Protein AF-A0A496YMZ9-F1 (afdb_monomer_lite)

Foldseek 3Di:
DDDQCLPPDDNDPVCQLVQFKDKDKDKDKDPDFDPPDFQQDFDAGPSRHGPDHRPRGRIDIDMDMDMGTPVVSNVPD

pLDDT: mean 88.94, std 11.12, range [52.41, 98.5]

Sequence (77 aa):
PNVLNPNRTNVPGASIGNIRAVQITIVARSDQPIRGYTDTNNYQNQQGVTILAAPNDSFRRSIMTTTVKCRNLGLGS

Secondary structure (DSSP, 8-state):
---S-TTSSPPPGGGGGG--EEEEEEEEEEEEEPTT--B-PPEE-TTS-EEE----BSEEEEEEEEEEE-GGGGS--

Structure (mmCIF, N/CA/C/O backbone):
data_AF-A0A496YMZ9-F1
#
_entry.id   AF-A0A496YMZ9-F1
#
loop_
_atom_site.group_PDB
_atom_site.id
_atom_site.type_symbol
_atom_site.label_atom_id
_atom_site.label_alt_id
_atom_site.label_comp_id
_atom_site.label_asym_id
_atom_site.label_entity_id
_atom_site.label_seq_id
_atom_site.pdb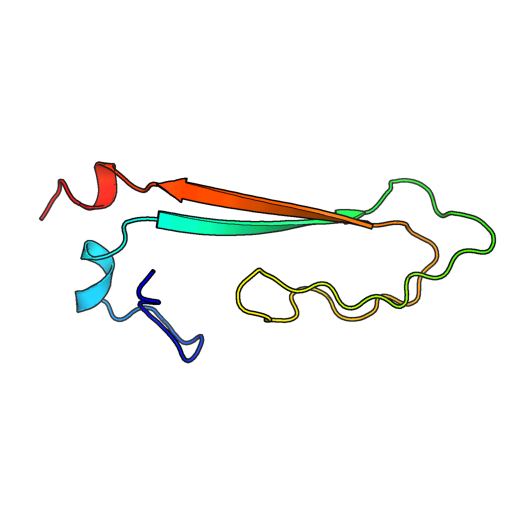x_PDB_ins_code
_atom_site.Cartn_x
_atom_site.Cartn_y
_atom_site.Cartn_z
_atom_site.occupancy
_atom_site.B_iso_or_equiv
_atom_site.auth_seq_id
_atom_site.auth_comp_id
_atom_site.auth_asym_id
_atom_site.auth_atom_id
_atom_site.pdbx_PDB_model_num
ATOM 1 N N . PRO A 1 1 ? -5.637 6.762 14.452 1.00 61.16 1 PRO A N 1
ATOM 2 C CA . PRO A 1 1 ? -6.443 5.575 14.834 1.00 61.16 1 PRO A CA 1
ATOM 3 C C . PRO A 1 1 ? -5.537 4.604 15.590 1.00 61.16 1 PRO A C 1
ATOM 5 O O . PRO A 1 1 ? -4.401 4.436 15.159 1.00 61.16 1 PRO A O 1
ATOM 8 N N . ASN A 1 2 ? -5.986 4.024 16.707 1.00 71.81 2 ASN A N 1
ATOM 9 C CA . ASN A 1 2 ? -5.163 3.048 17.421 1.00 71.81 2 ASN A CA 1
ATOM 10 C C . ASN A 1 2 ? -5.115 1.741 16.614 1.00 71.81 2 ASN A C 1
ATOM 12 O O . ASN A 1 2 ? -6.163 1.207 16.245 1.00 71.81 2 ASN A O 1
ATOM 16 N N . VAL A 1 3 ? -3.915 1.256 16.299 1.00 76.81 3 VAL A N 1
ATOM 17 C CA . VAL A 1 3 ? -3.736 -0.016 15.595 1.00 76.81 3 VAL A CA 1
ATOM 18 C C . VAL A 1 3 ? -3.759 -1.116 16.651 1.00 76.81 3 VAL A C 1
ATOM 20 O O . VAL A 1 3 ? -2.856 -1.203 17.473 1.00 76.81 3 VAL A O 1
ATOM 23 N N . LEU A 1 4 ? -4.790 -1.964 16.631 1.00 78.06 4 LEU A N 1
ATOM 24 C CA . LEU A 1 4 ? -4.990 -3.029 17.632 1.00 78.06 4 LEU A CA 1
ATOM 25 C C . LEU A 1 4 ? -3.934 -4.148 17.569 1.00 78.06 4 LEU A C 1
ATOM 27 O O . LEU A 1 4 ? -3.908 -5.030 18.420 1.00 78.06 4 LEU A O 1
ATOM 31 N N . ASN A 1 5 ? -3.078 -4.117 16.550 1.00 77.19 5 ASN A N 1
ATOM 32 C CA . ASN A 1 5 ? -1.966 -5.032 16.355 1.00 77.19 5 ASN A CA 1
ATOM 33 C C . ASN A 1 5 ? -0.826 -4.316 15.598 1.00 77.19 5 ASN A C 1
ATOM 35 O O . ASN A 1 5 ? -0.745 -4.387 14.368 1.00 77.19 5 ASN A O 1
ATOM 39 N N . PRO A 1 6 ? 0.042 -3.583 16.308 1.00 75.12 6 PRO A N 1
ATOM 40 C CA . PRO A 1 6 ? 1.112 -2.812 15.678 1.00 75.12 6 PRO A CA 1
ATOM 41 C C . PRO A 1 6 ? 2.217 -3.702 15.085 1.00 75.12 6 PRO A C 1
ATOM 43 O O . PRO A 1 6 ? 2.898 -3.293 14.149 1.00 75.12 6 PRO A O 1
ATOM 46 N N . ASN A 1 7 ? 2.356 -4.937 15.578 1.00 79.00 7 ASN A N 1
ATOM 47 C CA . ASN A 1 7 ? 3.415 -5.868 15.182 1.00 79.00 7 ASN A CA 1
ATOM 48 C C . ASN A 1 7 ? 2.994 -6.835 14.067 1.00 79.00 7 ASN A C 1
ATOM 50 O O . ASN A 1 7 ? 3.733 -7.766 13.760 1.00 79.00 7 ASN A O 1
ATOM 54 N N . ARG A 1 8 ? 1.825 -6.617 13.445 1.00 74.75 8 ARG A N 1
ATOM 55 C CA . ARG A 1 8 ? 1.311 -7.429 12.325 1.00 74.75 8 ARG A CA 1
ATOM 56 C C . ARG A 1 8 ? 1.120 -8.915 12.677 1.00 74.75 8 ARG A C 1
ATOM 58 O O . ARG A 1 8 ? 1.176 -9.770 11.803 1.00 74.75 8 ARG A O 1
ATOM 65 N N . THR A 1 9 ? 0.874 -9.222 13.949 1.00 81.88 9 THR A N 1
ATOM 66 C CA . THR A 1 9 ? 0.528 -10.562 14.448 1.00 81.88 9 THR A CA 1
ATOM 67 C C . THR A 1 9 ? -0.992 -10.792 14.402 1.00 81.88 9 THR A C 1
ATOM 69 O O . THR A 1 9 ? -1.683 -10.206 13.575 1.00 81.88 9 THR A O 1
ATOM 72 N N . ASN A 1 10 ? -1.562 -11.649 15.244 1.00 84.06 10 ASN A N 1
ATOM 73 C CA . ASN A 1 10 ? -3.017 -11.736 15.368 1.00 84.06 10 ASN A CA 1
ATOM 74 C C . ASN A 1 10 ? -3.526 -10.621 16.286 1.00 84.06 10 ASN A C 1
ATOM 76 O O . ASN A 1 10 ? -2.881 -10.290 17.280 1.00 84.06 10 ASN A O 1
ATOM 80 N N . VAL A 1 11 ? -4.705 -10.066 15.989 1.00 83.81 11 VAL A N 1
ATOM 81 C CA . VAL A 1 11 ? -5.412 -9.224 16.965 1.00 83.81 11 VAL A CA 1
ATOM 82 C C . VAL A 1 11 ? -5.756 -10.112 18.169 1.00 83.81 11 VAL A C 1
ATOM 84 O O . VAL A 1 11 ? -6.404 -11.143 17.972 1.00 83.81 11 VAL A O 1
ATOM 87 N N . PRO A 1 12 ? -5.338 -9.765 19.401 1.00 85.31 12 PRO A N 1
ATOM 88 C CA . PRO A 1 12 ? -5.665 -10.563 20.578 1.00 85.31 12 PRO A CA 1
ATOM 89 C C . PRO A 1 12 ? -7.181 -10.723 20.734 1.00 85.31 12 PRO A C 1
ATOM 91 O O . PRO A 1 12 ? -7.919 -9.761 20.521 1.00 85.31 12 PRO A O 1
ATOM 94 N N . GLY A 1 13 ? -7.651 -11.899 21.163 1.00 83.75 13 GLY A N 1
ATOM 95 C CA . GLY A 1 13 ? -9.087 -12.184 21.315 1.00 83.75 13 GLY A CA 1
ATOM 96 C C . GLY A 1 13 ? -9.829 -11.138 22.157 1.00 83.75 13 GLY A C 1
ATOM 97 O O . GLY A 1 13 ? -10.865 -10.625 21.743 1.00 83.75 13 GLY A O 1
ATOM 98 N N . ALA A 1 14 ? -9.223 -10.716 23.273 1.00 82.25 14 ALA A N 1
ATOM 99 C CA . ALA A 1 14 ? -9.747 -9.662 24.149 1.00 82.25 14 ALA A CA 1
ATOM 100 C C . ALA A 1 14 ? -9.889 -8.281 23.471 1.00 82.25 14 ALA A C 1
ATOM 102 O O . ALA A 1 14 ? -10.574 -7.404 23.984 1.00 82.25 14 ALA A O 1
ATOM 103 N N . SER A 1 15 ? -9.237 -8.063 22.325 1.00 83.94 15 SER A N 1
ATOM 104 C CA . SER A 1 15 ? -9.263 -6.805 21.569 1.00 83.94 15 SER A CA 1
ATOM 105 C C . SER A 1 15 ? -10.176 -6.843 20.341 1.00 83.94 15 SER A C 1
ATOM 107 O O . SER A 1 15 ? -10.361 -5.807 19.706 1.00 83.94 15 SER A O 1
ATOM 109 N N . ILE A 1 16 ? -10.781 -7.989 20.001 1.00 84.25 16 ILE A N 1
ATOM 110 C CA . ILE A 1 16 ? -11.672 -8.112 18.831 1.00 84.25 16 ILE A CA 1
ATOM 111 C C . ILE A 1 16 ? -12.888 -7.178 18.963 1.00 84.25 16 ILE A C 1
ATOM 113 O O . ILE A 1 16 ? -13.234 -6.480 18.011 1.00 84.25 16 ILE A O 1
ATOM 117 N N . GLY A 1 17 ? -13.475 -7.071 20.161 1.00 82.50 17 GLY A N 1
ATOM 118 C CA . GLY A 1 17 ? -14.594 -6.155 20.438 1.00 82.50 17 GLY A CA 1
ATOM 119 C C . GLY A 1 17 ? -14.250 -4.664 20.290 1.00 82.50 17 GLY A C 1
ATOM 120 O O . GLY A 1 17 ? -15.147 -3.826 20.170 1.00 82.50 17 GLY A O 1
ATOM 121 N N . ASN A 1 18 ? -12.957 -4.321 20.232 1.00 85.62 18 ASN A N 1
ATOM 122 C CA . ASN A 1 18 ? -12.475 -2.949 20.058 1.00 85.62 18 ASN A CA 1
ATOM 123 C C . ASN A 1 18 ? -12.344 -2.537 18.584 1.00 85.62 18 ASN A C 1
ATOM 125 O O . ASN A 1 18 ? -11.975 -1.396 18.298 1.00 85.62 18 ASN A O 1
ATOM 129 N N . ILE A 1 19 ? -12.644 -3.420 17.625 1.00 87.06 19 ILE A N 1
ATOM 130 C CA . ILE A 1 19 ? -12.592 -3.078 16.200 1.00 87.06 19 ILE A CA 1
ATOM 131 C C . ILE A 1 19 ? -13.692 -2.049 15.882 1.00 87.06 19 ILE A C 1
ATOM 133 O O . ILE A 1 19 ? -14.880 -2.267 16.128 1.00 87.06 19 ILE A O 1
ATOM 137 N N . ARG A 1 20 ? -13.295 -0.892 15.332 1.00 89.31 20 ARG A N 1
ATOM 138 C CA . ARG A 1 20 ? -14.208 0.209 14.938 1.00 89.31 20 ARG A CA 1
ATOM 139 C C . ARG A 1 20 ? -14.133 0.567 13.459 1.00 89.31 20 ARG A C 1
ATOM 141 O O . ARG A 1 20 ? -15.070 1.150 12.914 1.00 89.31 20 ARG A O 1
ATOM 148 N N . ALA A 1 21 ? -13.044 0.200 12.800 1.00 89.81 21 ALA A N 1
ATOM 149 C CA . ALA A 1 21 ? -12.883 0.338 11.367 1.00 89.81 21 ALA A CA 1
ATOM 150 C C . ALA A 1 21 ? -11.859 -0.671 10.849 1.00 89.81 21 ALA A C 1
ATOM 152 O O . ALA A 1 21 ? -10.968 -1.089 11.590 1.00 89.81 21 ALA A O 1
ATOM 153 N N . VAL A 1 22 ? -11.967 -1.000 9.568 1.00 89.19 22 VAL A N 1
ATOM 154 C CA . VAL A 1 22 ? -10.968 -1.759 8.817 1.00 89.19 22 VAL A CA 1
ATOM 155 C C . VAL A 1 22 ? -10.487 -0.923 7.641 1.00 89.19 22 VAL A C 1
ATOM 157 O O . VAL A 1 22 ? -11.277 -0.240 6.988 1.00 89.19 22 VAL A O 1
ATOM 160 N N . GLN A 1 23 ? -9.185 -0.965 7.381 1.00 92.38 23 GLN A N 1
ATOM 161 C CA . GLN A 1 23 ? -8.600 -0.394 6.177 1.00 92.38 23 GLN A CA 1
ATOM 162 C C . GLN A 1 23 ? -8.384 -1.513 5.166 1.00 92.38 23 GLN A C 1
ATOM 164 O O . GLN A 1 23 ? -7.803 -2.544 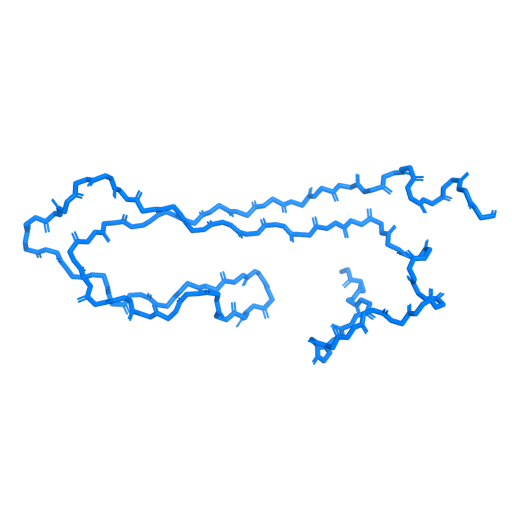5.496 1.00 92.38 23 GLN A O 1
ATOM 169 N N . ILE A 1 24 ? -8.849 -1.297 3.943 1.00 94.50 24 ILE A N 1
ATOM 170 C CA . ILE A 1 24 ? -8.728 -2.239 2.838 1.00 94.50 24 ILE A CA 1
ATOM 171 C C . ILE A 1 24 ? -7.927 -1.543 1.746 1.00 94.50 24 ILE A C 1
ATOM 173 O O . ILE A 1 24 ? -8.340 -0.486 1.270 1.00 94.50 24 ILE A O 1
ATOM 177 N N . THR A 1 25 ? -6.808 -2.138 1.344 1.00 96.50 25 THR A N 1
ATOM 178 C CA . THR A 1 25 ? -6.004 -1.692 0.201 1.00 96.50 25 THR A CA 1
ATOM 179 C C . THR A 1 25 ? -6.002 -2.786 -0.858 1.00 96.50 25 THR A C 1
ATOM 181 O O . THR A 1 25 ? -5.739 -3.945 -0.547 1.00 96.50 25 THR A O 1
ATOM 184 N N . ILE A 1 26 ? -6.288 -2.414 -2.104 1.00 97.12 26 ILE A N 1
ATOM 185 C CA . ILE A 1 26 ? -6.323 -3.316 -3.257 1.00 97.12 26 ILE A CA 1
ATOM 186 C C . ILE A 1 26 ? -5.382 -2.767 -4.326 1.00 97.12 26 ILE A C 1
ATOM 188 O O . ILE A 1 26 ? -5.401 -1.570 -4.618 1.00 97.12 26 ILE A O 1
ATOM 192 N N . VAL A 1 27 ? -4.586 -3.655 -4.922 1.00 97.88 27 VAL A N 1
ATOM 193 C CA . VAL A 1 27 ? -3.796 -3.374 -6.124 1.00 97.88 27 VAL A CA 1
ATOM 194 C C . VAL A 1 27 ? -4.457 -4.098 -7.289 1.00 97.88 27 VAL A C 1
ATOM 196 O O . VAL A 1 27 ? -4.533 -5.324 -7.295 1.00 97.88 27 VAL A O 1
ATOM 199 N N . ALA A 1 28 ? -4.952 -3.342 -8.262 1.00 97.56 28 ALA A N 1
ATOM 200 C CA . ALA A 1 28 ? -5.559 -3.881 -9.472 1.00 97.56 28 ALA A CA 1
ATOM 201 C C . ALA A 1 28 ? -4.576 -3.760 -10.636 1.00 97.56 28 ALA A C 1
ATOM 203 O O . ALA A 1 28 ? -3.971 -2.706 -10.820 1.00 97.56 28 ALA A O 1
ATOM 204 N N . ARG A 1 29 ? -4.429 -4.828 -11.422 1.00 97.88 29 ARG A N 1
ATOM 205 C CA . ARG A 1 29 ? -3.601 -4.876 -12.635 1.00 97.88 29 ARG A CA 1
ATOM 206 C C . ARG A 1 29 ? -4.471 -4.621 -13.865 1.00 97.88 29 ARG A C 1
ATOM 208 O O . ARG A 1 29 ? -5.608 -5.086 -13.899 1.00 97.88 29 ARG A O 1
ATOM 215 N N . SER A 1 30 ? -3.937 -3.930 -14.869 1.00 97.88 30 SER A N 1
ATOM 216 C CA . SER A 1 30 ? -4.548 -3.882 -16.197 1.00 97.88 30 SER A CA 1
ATOM 217 C C . SER A 1 30 ? -4.674 -5.286 -16.795 1.00 97.88 30 SER A C 1
ATOM 219 O O . SER A 1 30 ? -3.942 -6.216 -16.441 1.00 97.88 30 SER A O 1
ATOM 221 N N . ASP A 1 31 ? -5.628 -5.444 -17.702 1.00 97.81 31 ASP A N 1
ATOM 222 C CA . ASP A 1 31 ? -5.816 -6.670 -18.469 1.00 97.81 31 ASP A CA 1
ATOM 223 C C . ASP A 1 31 ? -4.717 -6.834 -19.531 1.00 97.81 31 ASP A C 1
ATOM 225 O O . ASP A 1 31 ? -4.172 -7.925 -19.681 1.00 97.81 31 ASP A O 1
ATOM 229 N N . GLN A 1 32 ? -4.346 -5.740 -20.205 1.00 98.06 32 GLN A N 1
ATOM 230 C CA . GLN A 1 32 ? -3.309 -5.716 -21.234 1.00 98.06 32 GLN A CA 1
ATOM 231 C C . GLN A 1 32 ? -1.974 -5.156 -20.720 1.00 98.06 32 GLN A C 1
ATOM 233 O O . GLN A 1 32 ? -1.964 -4.221 -19.903 1.00 98.06 32 GLN A O 1
ATOM 238 N N . PRO A 1 33 ? -0.839 -5.679 -21.220 1.00 97.56 33 PRO A N 1
ATOM 239 C CA . PRO A 1 33 ? 0.468 -5.081 -21.001 1.00 97.56 33 PRO A CA 1
ATOM 240 C C . PRO A 1 33 ? 0.634 -3.799 -21.827 1.00 97.56 33 PRO A C 1
ATOM 242 O O . PRO A 1 33 ? 0.073 -3.642 -22.910 1.00 97.56 33 PRO A O 1
ATOM 245 N N . ILE A 1 34 ? 1.465 -2.889 -21.334 1.00 97.75 34 ILE A N 1
ATOM 246 C CA . ILE A 1 34 ? 1.819 -1.633 -21.985 1.00 97.75 34 ILE A CA 1
ATOM 247 C C . ILE A 1 34 ? 3.221 -1.767 -22.577 1.00 97.75 34 ILE A C 1
ATOM 249 O O . ILE A 1 34 ? 4.200 -2.038 -21.881 1.00 97.75 34 ILE A O 1
ATOM 253 N N . ARG A 1 35 ? 3.338 -1.558 -23.890 1.00 97.19 35 ARG A N 1
ATOM 254 C CA . ARG A 1 35 ? 4.628 -1.614 -24.586 1.00 97.19 35 ARG A CA 1
ATOM 255 C C . ARG A 1 35 ? 5.551 -0.490 -24.105 1.00 97.19 35 ARG A C 1
ATOM 257 O O . ARG A 1 35 ? 5.153 0.668 -24.086 1.00 97.19 35 ARG A O 1
ATOM 264 N N . GLY A 1 36 ? 6.799 -0.836 -23.787 1.00 96.81 36 GLY A N 1
ATOM 265 C CA . GLY A 1 36 ? 7.814 0.127 -23.339 1.00 96.81 36 GLY A CA 1
ATOM 266 C C . GLY A 1 36 ? 7.650 0.591 -21.889 1.00 96.81 36 GLY A C 1
ATOM 267 O O . GLY A 1 36 ? 8.327 1.526 -21.475 1.00 96.81 36 GLY A O 1
ATOM 268 N N . TYR A 1 37 ? 6.765 -0.048 -21.125 1.00 97.06 37 TYR A N 1
ATOM 269 C CA . TYR A 1 37 ? 6.571 0.199 -19.704 1.00 97.06 37 TYR A CA 1
ATOM 270 C C . TYR A 1 37 ? 7.049 -1.010 -18.898 1.00 97.06 37 TYR A C 1
ATOM 272 O O . TYR A 1 37 ? 6.800 -2.150 -19.289 1.00 97.06 37 TYR A O 1
ATOM 280 N N . THR A 1 38 ? 7.693 -0.737 -17.765 1.00 98.12 38 THR A N 1
ATOM 281 C CA . THR A 1 38 ? 8.045 -1.737 -16.756 1.00 98.12 38 THR A CA 1
ATOM 282 C C . THR A 1 38 ? 7.623 -1.202 -15.397 1.00 98.12 38 THR A C 1
ATOM 284 O O . THR A 1 38 ? 8.067 -0.134 -14.976 1.00 98.12 38 THR A O 1
ATOM 287 N N . ASP A 1 39 ? 6.759 -1.937 -14.712 1.00 97.81 39 ASP A N 1
ATOM 288 C CA . ASP A 1 39 ? 6.299 -1.612 -13.375 1.00 97.81 39 ASP A CA 1
ATOM 289 C C . ASP A 1 39 ? 7.338 -2.031 -12.333 1.00 97.81 39 ASP A C 1
ATOM 291 O O . ASP A 1 39 ? 7.400 -3.184 -11.905 1.00 97.81 39 ASP A O 1
ATOM 295 N N . THR A 1 40 ? 8.166 -1.078 -11.921 1.00 98.00 40 THR A N 1
ATOM 296 C CA . THR A 1 40 ? 9.183 -1.262 -10.877 1.00 98.00 40 THR A CA 1
ATOM 297 C C . THR A 1 40 ? 8.709 -0.776 -9.503 1.00 98.00 40 THR A C 1
ATOM 299 O O . THR A 1 40 ? 9.506 -0.670 -8.569 1.00 98.00 40 THR A O 1
ATOM 302 N N . ASN A 1 41 ? 7.418 -0.454 -9.353 1.00 97.19 41 ASN A N 1
ATOM 303 C CA . ASN A 1 41 ? 6.902 0.161 -8.135 1.00 97.19 41 ASN A CA 1
ATOM 304 C C . ASN A 1 41 ? 6.614 -0.881 -7.051 1.00 97.19 41 ASN A C 1
ATOM 306 O O . ASN A 1 41 ? 5.954 -1.891 -7.288 1.00 97.19 41 ASN A O 1
ATOM 310 N N . ASN A 1 42 ? 7.027 -0.584 -5.819 1.00 97.88 42 ASN A N 1
ATOM 311 C CA . ASN A 1 42 ? 6.510 -1.278 -4.644 1.00 97.88 42 ASN A CA 1
ATOM 312 C C . ASN A 1 42 ? 5.151 -0.684 -4.256 1.00 97.88 42 ASN A C 1
ATOM 314 O O . ASN A 1 42 ? 5.026 0.528 -4.084 1.00 97.88 42 ASN A O 1
ATOM 318 N N . TYR A 1 43 ? 4.151 -1.537 -4.049 1.00 97.69 43 TYR A N 1
ATOM 319 C CA . TYR A 1 43 ? 2.823 -1.125 -3.606 1.00 97.69 43 TYR A CA 1
ATOM 320 C C . TYR A 1 43 ? 2.672 -1.362 -2.109 1.00 97.69 43 TYR A C 1
ATOM 322 O O . TYR A 1 43 ? 2.853 -2.482 -1.622 1.00 97.69 43 TYR A O 1
ATOM 330 N N . GLN A 1 44 ? 2.316 -0.305 -1.382 1.00 96.88 44 GLN A N 1
ATOM 331 C CA . GLN A 1 44 ? 2.187 -0.317 0.072 1.00 96.88 44 GLN A CA 1
ATOM 332 C C . GLN A 1 44 ? 0.771 0.061 0.511 1.00 96.88 44 GLN A C 1
ATOM 334 O O . GLN A 1 44 ? 0.101 0.859 -0.143 1.00 96.88 44 GLN A O 1
ATOM 339 N N . ASN A 1 45 ? 0.310 -0.491 1.634 1.00 93.19 45 ASN A N 1
ATOM 340 C CA . ASN A 1 45 ? -0.896 0.005 2.302 1.00 93.19 45 ASN A CA 1
ATOM 341 C C . ASN A 1 45 ? -0.612 1.329 3.046 1.00 93.19 45 ASN A C 1
ATOM 343 O O . ASN A 1 45 ? 0.534 1.773 3.128 1.00 93.19 45 ASN A O 1
ATOM 347 N N .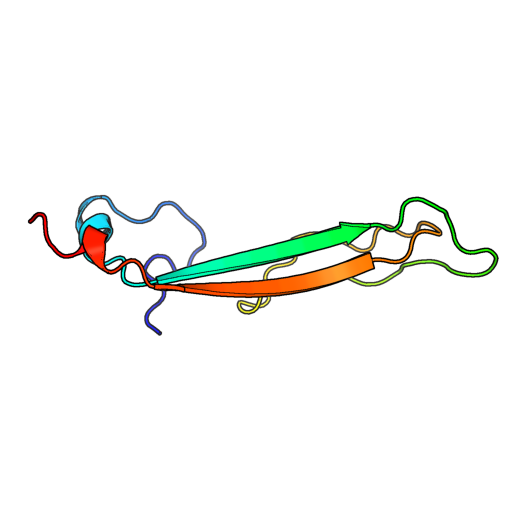 GLN A 1 46 ? -1.625 1.964 3.652 1.00 90.50 46 GLN A N 1
ATOM 348 C CA . GLN A 1 46 ? -1.404 3.245 4.354 1.00 90.50 46 GLN A CA 1
ATOM 349 C C . GLN A 1 46 ? -0.627 3.101 5.674 1.00 90.50 46 GLN A C 1
ATOM 351 O O . GLN A 1 46 ? -0.343 4.100 6.326 1.00 90.50 46 GLN A O 1
ATOM 356 N N . GLN A 1 47 ? -0.283 1.876 6.079 1.00 88.56 47 GLN A N 1
ATOM 357 C CA . GLN A 1 47 ? 0.620 1.603 7.198 1.00 88.56 47 GLN A CA 1
ATOM 358 C C . GLN A 1 47 ? 2.073 1.393 6.729 1.00 88.56 47 GLN A C 1
ATOM 360 O O . GLN A 1 47 ? 2.917 0.974 7.519 1.00 88.56 47 GLN A O 1
ATOM 365 N N . GLY A 1 48 ? 2.370 1.640 5.446 1.00 91.06 48 GLY A N 1
ATOM 366 C CA . GLY A 1 48 ? 3.702 1.463 4.861 1.00 91.06 48 GLY A CA 1
ATOM 367 C C . GLY A 1 48 ? 4.105 -0.002 4.669 1.00 91.06 48 GLY A C 1
ATOM 368 O O . GLY A 1 48 ? 5.275 -0.302 4.445 1.00 91.06 48 GLY A O 1
ATOM 369 N N . VAL A 1 49 ? 3.161 -0.942 4.775 1.00 90.38 49 VAL A N 1
ATOM 370 C CA . VAL A 1 49 ? 3.430 -2.366 4.552 1.00 90.38 49 VAL A CA 1
ATOM 371 C C . VAL A 1 49 ? 3.389 -2.644 3.061 1.00 90.38 49 VAL A C 1
ATOM 373 O O . VAL A 1 49 ? 2.352 -2.430 2.435 1.00 90.38 49 VAL A O 1
ATOM 376 N N . THR A 1 50 ? 4.483 -3.163 2.504 1.00 95.25 50 THR A N 1
ATOM 377 C CA . THR A 1 50 ? 4.504 -3.666 1.127 1.00 95.25 50 THR A CA 1
ATOM 378 C C . THR A 1 50 ? 3.551 -4.850 0.997 1.00 95.25 50 THR A C 1
ATOM 380 O O . THR A 1 50 ? 3.753 -5.886 1.624 1.00 95.25 50 THR A O 1
ATOM 383 N N . ILE A 1 51 ? 2.510 -4.677 0.185 1.00 94.12 51 ILE A N 1
ATOM 384 C CA . ILE A 1 51 ? 1.500 -5.700 -0.123 1.00 94.12 51 ILE A CA 1
ATOM 385 C C . ILE A 1 51 ? 1.754 -6.365 -1.480 1.00 94.12 51 ILE A C 1
ATOM 387 O O . ILE A 1 51 ? 1.292 -7.476 -1.716 1.00 94.12 51 ILE A O 1
ATOM 391 N N . LEU A 1 52 ? 2.511 -5.699 -2.356 1.00 96.94 52 LEU A N 1
ATOM 392 C CA . LEU A 1 52 ? 3.046 -6.255 -3.593 1.00 96.94 52 LEU A CA 1
ATOM 393 C C . LEU A 1 52 ? 4.406 -5.602 -3.859 1.00 96.94 52 LEU A C 1
ATOM 395 O O . LEU A 1 52 ? 4.490 -4.384 -4.023 1.00 96.94 52 LEU A O 1
ATOM 399 N N . ALA A 1 53 ? 5.469 -6.406 -3.855 1.00 97.56 53 ALA A N 1
ATOM 400 C CA . ALA A 1 53 ? 6.797 -5.949 -4.256 1.00 97.56 53 ALA A CA 1
ATOM 401 C C . ALA A 1 53 ? 6.836 -5.663 -5.765 1.00 97.56 53 ALA A C 1
ATOM 403 O O . ALA A 1 53 ? 6.000 -6.190 -6.498 1.00 97.56 53 ALA A O 1
ATOM 404 N N . ALA A 1 54 ? 7.812 -4.858 -6.198 1.00 97.69 54 ALA A N 1
ATOM 405 C CA . ALA A 1 54 ? 8.056 -4.493 -7.592 1.00 97.69 54 ALA A CA 1
ATOM 406 C C . ALA A 1 54 ? 7.884 -5.703 -8.531 1.00 97.69 54 ALA A C 1
ATOM 408 O O . ALA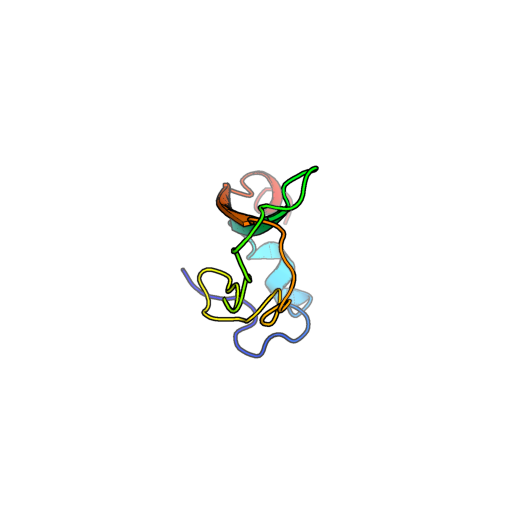 A 1 54 ? 8.716 -6.616 -8.502 1.00 97.69 54 ALA A O 1
ATOM 409 N N . PRO A 1 55 ? 6.809 -5.735 -9.341 1.00 97.19 55 PRO A N 1
ATOM 410 C CA . PRO A 1 55 ? 6.522 -6.882 -10.199 1.00 97.19 55 PRO A CA 1
ATOM 411 C C . PRO A 1 55 ? 7.515 -7.019 -11.354 1.00 97.19 55 PRO A C 1
ATOM 413 O O . PRO A 1 55 ? 7.742 -8.125 -11.833 1.00 97.19 55 PRO A O 1
ATOM 416 N N . ASN A 1 56 ? 8.115 -5.903 -11.782 1.00 98.00 56 ASN A N 1
ATOM 417 C CA . ASN A 1 56 ? 9.040 -5.810 -12.912 1.00 98.00 56 ASN A CA 1
ATOM 418 C C . ASN A 1 56 ? 8.455 -6.396 -14.209 1.00 98.00 56 ASN A C 1
ATOM 420 O O . ASN A 1 56 ? 9.164 -7.006 -15.007 1.00 98.00 56 ASN A O 1
ATOM 424 N N . ASP A 1 57 ? 7.152 -6.201 -14.416 1.00 97.69 57 ASP A N 1
ATOM 425 C CA . ASP A 1 57 ? 6.421 -6.621 -15.610 1.00 97.69 57 ASP A CA 1
ATOM 426 C C . ASP A 1 57 ? 5.870 -5.414 -16.379 1.00 97.69 57 ASP A C 1
ATOM 428 O O . ASP A 1 57 ? 6.008 -4.271 -15.955 1.00 97.69 57 ASP A O 1
ATOM 432 N N . SER A 1 58 ? 5.255 -5.643 -17.535 1.00 98.31 58 SER A N 1
ATOM 433 C CA . SER A 1 58 ? 4.745 -4.570 -18.393 1.00 98.31 58 SER A CA 1
ATOM 434 C C . SER A 1 58 ? 3.290 -4.190 -18.117 1.00 98.31 58 SER A C 1
ATOM 436 O O . SER A 1 58 ? 2.663 -3.532 -18.943 1.00 98.31 58 SER A O 1
ATOM 438 N N . PHE A 1 59 ? 2.715 -4.567 -16.973 1.00 98.50 59 PHE A N 1
ATOM 439 C CA . PHE A 1 59 ? 1.316 -4.268 -16.665 1.00 98.50 59 PHE A CA 1
ATOM 440 C C . PHE A 1 59 ? 1.188 -3.063 -15.748 1.00 98.50 59 PHE A C 1
ATOM 442 O O . PHE A 1 59 ? 1.823 -2.995 -14.699 1.00 98.50 59 PHE A O 1
ATOM 449 N N . ARG A 1 60 ? 0.300 -2.127 -16.089 1.00 97.44 60 ARG A N 1
ATOM 450 C CA . ARG A 1 60 ? 0.016 -0.995 -15.206 1.00 97.44 60 ARG A CA 1
ATOM 451 C C . ARG A 1 60 ? -0.841 -1.458 -14.039 1.00 97.44 60 ARG A C 1
ATOM 453 O O . ARG A 1 60 ? -1.776 -2.238 -14.219 1.00 97.44 60 ARG A O 1
ATOM 460 N N . ARG A 1 61 ? -0.580 -0.916 -12.852 1.00 97.81 61 ARG A N 1
ATOM 461 C CA . ARG A 1 61 ? -1.419 -1.141 -11.675 1.00 97.81 61 ARG A CA 1
ATOM 462 C C . ARG A 1 61 ? -1.968 0.154 -11.099 1.00 97.81 61 ARG A C 1
ATOM 464 O O . ARG A 1 61 ? -1.340 1.209 -11.177 1.00 97.81 61 ARG A O 1
ATOM 471 N N . SER A 1 62 ? -3.155 0.052 -10.515 1.00 95.81 62 SER A N 1
ATOM 472 C CA . SER A 1 62 ? -3.796 1.099 -9.725 1.00 95.81 62 SER A CA 1
ATOM 473 C C . SER A 1 62 ? -3.943 0.623 -8.288 1.00 95.81 62 SER A C 1
ATOM 475 O O . SER A 1 62 ? -4.227 -0.552 -8.047 1.00 95.81 62 SER A O 1
ATOM 477 N N . ILE A 1 63 ? -3.761 1.537 -7.339 1.00 96.75 63 ILE A N 1
ATOM 478 C CA . ILE A 1 63 ? -3.974 1.276 -5.921 1.00 96.75 63 ILE A CA 1
ATOM 479 C C . ILE A 1 63 ? -5.222 2.014 -5.448 1.00 96.75 63 ILE A C 1
ATOM 481 O O . ILE A 1 63 ? -5.376 3.214 -5.667 1.00 96.75 63 ILE A O 1
ATOM 485 N N . MET A 1 64 ? -6.107 1.294 -4.767 1.00 97.19 64 MET A N 1
ATOM 486 C CA . MET A 1 64 ? -7.266 1.872 -4.099 1.00 97.19 64 MET A CA 1
ATOM 487 C C . MET A 1 64 ? -7.205 1.523 -2.621 1.00 97.19 64 MET A C 1
ATOM 489 O O . MET A 1 64 ? -6.985 0.369 -2.261 1.00 97.19 64 MET A O 1
ATOM 493 N N . THR A 1 65 ? -7.417 2.517 -1.759 1.00 96.50 65 THR A N 1
ATOM 494 C CA . THR A 1 65 ? -7.587 2.286 -0.324 1.00 96.50 65 THR A CA 1
ATOM 495 C C . THR A 1 65 ? -8.909 2.856 0.154 1.00 96.50 65 THR A C 1
ATOM 497 O O . THR A 1 65 ? -9.263 3.983 -0.184 1.00 96.50 65 THR A O 1
ATOM 500 N N . THR A 1 66 ? -9.616 2.090 0.979 1.00 95.81 66 THR A N 1
ATOM 501 C CA . THR A 1 66 ? -10.833 2.531 1.658 1.00 95.81 66 THR A CA 1
ATOM 502 C C . THR A 1 66 ? -10.796 2.175 3.139 1.00 95.81 66 THR A C 1
ATOM 504 O O . THR A 1 66 ? -10.156 1.206 3.547 1.00 95.81 66 THR A O 1
ATOM 507 N N . THR A 1 67 ? -11.484 2.971 3.956 1.00 94.25 67 THR A N 1
ATOM 508 C CA . THR A 1 67 ? -11.700 2.685 5.377 1.00 94.25 67 THR A CA 1
ATOM 509 C C . THR A 1 67 ? -13.181 2.430 5.613 1.00 94.25 67 THR A C 1
ATOM 511 O O . THR A 1 67 ? -14.007 3.331 5.470 1.00 94.25 67 THR A O 1
ATOM 514 N N . VAL A 1 68 ? -13.520 1.208 6.014 1.00 92.94 68 VAL A N 1
ATOM 515 C CA . VAL A 1 68 ? -14.893 0.802 6.328 1.00 92.94 68 VAL A CA 1
ATOM 516 C C . VAL A 1 68 ? -15.098 0.892 7.835 1.00 92.94 68 VAL A C 1
ATOM 518 O O . VAL A 1 68 ? -14.365 0.273 8.601 1.00 92.94 68 VAL A O 1
ATOM 521 N N . LYS A 1 69 ? -16.101 1.656 8.28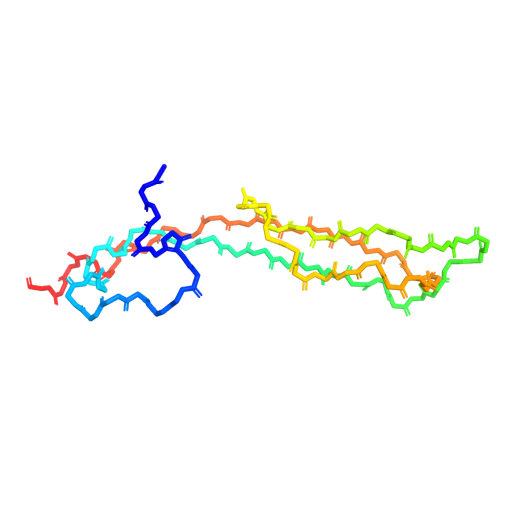0 1.00 91.25 69 LYS A N 1
ATOM 522 C CA . LYS A 1 69 ? -16.479 1.735 9.702 1.00 91.25 69 LYS A CA 1
ATOM 523 C C . LYS A 1 69 ? -17.315 0.515 10.095 1.00 91.25 69 LYS A C 1
ATOM 525 O O . LYS A 1 69 ? -18.366 0.270 9.508 1.00 91.25 69 LYS A O 1
ATOM 530 N N . CYS A 1 70 ? -16.903 -0.197 11.137 1.00 87.94 70 CYS A N 1
ATOM 531 C CA . CYS A 1 70 ? -17.545 -1.424 11.609 1.00 87.94 70 CYS A CA 1
ATOM 532 C C . CYS A 1 70 ? -18.548 -1.130 12.735 1.00 87.94 70 CYS A C 1
ATOM 534 O O . CYS A 1 70 ? -18.338 -1.518 13.881 1.00 87.94 70 CYS A O 1
ATOM 536 N N . ARG A 1 71 ? -19.633 -0.408 12.426 1.00 78.31 71 ARG A N 1
ATOM 537 C CA . ARG A 1 71 ? -20.577 0.093 13.449 1.00 78.31 71 ARG A CA 1
ATOM 538 C C . ARG A 1 71 ? -21.251 -1.021 14.260 1.00 78.31 71 ARG A C 1
ATOM 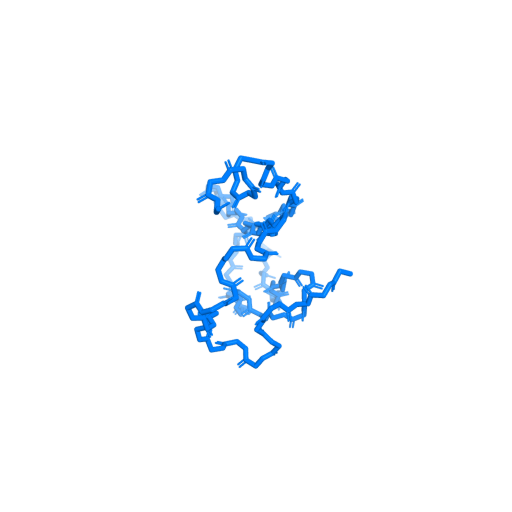540 O O . ARG A 1 71 ? -21.472 -0.846 15.450 1.00 78.31 71 ARG A O 1
ATOM 547 N N . ASN A 1 72 ? -21.512 -2.167 13.634 1.00 74.25 72 ASN A N 1
ATOM 548 C CA . ASN A 1 72 ? -22.229 -3.275 14.269 1.00 74.25 72 ASN A CA 1
ATOM 549 C C . ASN A 1 72 ? -21.323 -4.185 15.112 1.00 74.25 72 ASN A C 1
ATOM 551 O O . ASN A 1 72 ? -21.829 -4.943 15.927 1.00 74.25 72 ASN A O 1
ATOM 555 N N . LEU A 1 73 ? -19.994 -4.095 14.967 1.00 71.69 73 LEU A N 1
ATOM 556 C CA . LEU A 1 73 ? -19.057 -4.908 15.760 1.00 71.69 73 LEU A CA 1
ATOM 557 C C . LEU A 1 73 ? -18.910 -4.421 17.212 1.00 71.69 73 LEU A C 1
ATOM 559 O O . LEU A 1 73 ? -18.310 -5.111 18.025 1.00 71.69 73 LEU A O 1
ATOM 563 N N . GLY A 1 74 ? -19.436 -3.238 17.545 1.00 60.19 74 GLY A N 1
ATOM 564 C CA . GLY A 1 74 ? -19.435 -2.695 18.907 1.00 60.19 74 GLY A CA 1
ATOM 565 C C . GLY A 1 74 ? -20.767 -2.808 19.649 1.00 60.19 74 GLY A C 1
ATOM 566 O O . GLY A 1 74 ? -20.865 -2.258 20.736 1.00 60.19 74 GLY A O 1
ATOM 567 N N . LEU A 1 75 ? -21.787 -3.447 19.061 1.00 60.12 75 LEU A N 1
ATOM 568 C CA . LEU A 1 75 ? -23.160 -3.489 19.593 1.00 60.12 75 LEU A CA 1
ATOM 569 C C . LEU A 1 75 ? -23.563 -4.856 20.178 1.00 60.12 75 LEU A C 1
ATOM 571 O O . LEU A 1 75 ? -24.728 -5.052 20.506 1.00 60.12 75 LEU A O 1
ATOM 575 N N . GLY A 1 76 ? -22.628 -5.802 20.284 1.00 58.47 76 GLY A N 1
ATOM 576 C CA . GLY A 1 76 ? -22.893 -7.180 20.717 1.00 58.47 76 GLY A CA 1
ATOM 577 C C . GLY A 1 76 ? -21.932 -7.689 21.791 1.00 58.47 76 GLY A C 1
ATOM 578 O O . GLY A 1 76 ? -21.487 -8.829 21.693 1.00 58.47 76 GLY A O 1
ATOM 579 N N . SER A 1 77 ? -21.578 -6.840 22.760 1.00 52.41 77 SER A N 1
ATOM 580 C CA . SER A 1 77 ? -20.819 -7.210 23.966 1.00 52.41 77 SER A CA 1
ATOM 581 C C . SER A 1 77 ? -21.658 -7.005 25.214 1.00 52.41 77 SER A C 1
ATOM 583 O O . SER A 1 77 ? -22.151 -5.861 25.350 1.00 52.41 77 SER A O 1
#

Radius of gyration: 16.89 Å; chains: 1; bounding box: 32×18×49 Å